Protein AF-A0AAD3H495-F1 (afdb_monomer)

Solvent-accessible surface area (backbone atoms only — not comparable to full-atom values): 5471 Å² total; per-residue (Å²): 132,84,80,82,84,83,45,47,68,61,32,40,52,52,14,54,53,28,45,74,74,64,41,51,69,62,14,30,57,27,11,45,50,17,11,62,74,37,52,95,39,66,70,12,27,51,26,41,20,50,26,26,48,76,72,65,40,23,68,62,18,45,59,36,47,63,75,44,39,89,85,37,77,89,34,66,70,57,50,51,54,49,52,50,34,37,50,75,53,63,41,64,75,58,60,66,65,65,82,72,117

Foldseek 3Di:
DPDPPDDLVVLQVVLVVCVVVVVLVSSLVSLQSSLVVQVVDLSSLQSNLVSCVSVLVLVVSLVSLVVCCVVCVVPPVSVVVNVVSCVSVVVPVVVVVPVPD

Mean predicted aligned error: 6.52 Å

Nearest PDB structures (foldseek):
  2wqh-assembly1_A-2  TM=7.674E-01  e=3.724E-03  synthetic construct
  5hrz-assembly1_A  TM=7.477E-01  e=1.857E-02  synthetic construct
  8ye5-assembly1_A  TM=7.268E-01  e=3.416E-02  Dehalobacter sp.
  8ffv-assembly1_D  TM=6.784E-01  e=3.231E-02  Homo sapiens
  2vgy-assembly1_A-2  TM=7.152E-01  e=5.623E-02  Yersinia enterocolitica

Sequence (101 aa):
MPLNFFSPHKLAVKAMVRAQEGFKEEAIDLFEQAGNYDRDTVPGRQCMASALILKKEFDKANVFLESVQDYLTGDDIFNWNYGLSLAASGIVKKQKRSYFK

Secondary structure (DSSP, 8-state):
-------HHHHHHHHHHHHHTT-HHHHHHHHHHHHHHTTTSHHHHHHHHHHHHHTT-HHHHHHHHHTTGGG-TT-HHHHHHHHHHHHHTTTHHHHTTTTT-

Organism: NCBI:txid426638

Radius of gyration: 14.66 Å; Cα contacts (8 Å, |Δi|>4): 106; chains: 1; bounding box: 57×22×28 Å

pLDDT: mean 86.61, std 18.49, range [36.06, 98.25]

InterPro domains:
  IPR011990 Tetratricopeptide-like helical domain superfamily [SSF48452] (10-90)
  IPR030511 Tetratricopeptide repeat protein 26 [PTHR14781] (13-95)

Structure (mmCIF, N/CA/C/O backbone):
data_AF-A0AAD3H495-F1
#
_entry.id   AF-A0AAD3H495-F1
#
loop_
_atom_site.group_PDB
_atom_site.id
_atom_site.type_symbol
_atom_site.label_atom_id
_atom_site.label_alt_id
_atom_site.label_comp_id
_atom_site.label_asym_id
_atom_site.label_entity_id
_atom_site.label_seq_id
_atom_site.pdbx_PDB_ins_code
_atom_site.Cartn_x
_atom_site.Cartn_y
_atom_site.Cartn_z
_atom_site.occupancy
_atom_site.B_iso_or_equiv
_atom_site.auth_seq_id
_atom_site.auth_comp_id
_atom_site.auth_asym_id
_atom_site.auth_atom_id
_atom_site.pdbx_PDB_model_num
ATOM 1 N N . MET A 1 1 ? 32.231 2.539 -15.195 1.00 37.84 1 MET A N 1
ATOM 2 C CA . MET A 1 1 ? 30.785 2.745 -14.948 1.00 37.84 1 MET A CA 1
ATOM 3 C C . MET A 1 1 ? 30.485 2.274 -13.537 1.00 37.84 1 MET A C 1
ATOM 5 O O . MET A 1 1 ? 30.787 1.117 -13.269 1.00 37.84 1 MET A O 1
ATOM 9 N N . PRO A 1 2 ? 29.975 3.112 -12.621 1.00 44.41 2 PRO A N 1
ATOM 10 C CA . PRO A 1 2 ? 29.514 2.601 -11.338 1.00 44.41 2 PRO A CA 1
ATOM 11 C C . PRO A 1 2 ? 28.264 1.741 -11.579 1.00 44.41 2 PRO A C 1
ATOM 13 O O . PRO A 1 2 ? 27.389 2.114 -12.358 1.00 44.41 2 PRO A O 1
ATOM 16 N N . LEU A 1 3 ? 28.212 0.563 -10.957 1.00 45.94 3 LEU A N 1
ATOM 17 C CA . LEU A 1 3 ? 27.051 -0.324 -10.980 1.00 45.94 3 LEU A CA 1
ATOM 18 C C . LEU A 1 3 ? 25.843 0.414 -10.385 1.00 45.94 3 LEU A C 1
ATOM 20 O O . LEU A 1 3 ? 25.873 0.810 -9.221 1.00 45.94 3 LEU A O 1
ATOM 24 N N . ASN A 1 4 ? 24.793 0.601 -11.187 1.00 49.47 4 ASN A N 1
ATOM 25 C CA . ASN A 1 4 ? 23.545 1.250 -10.787 1.00 49.47 4 ASN A CA 1
ATOM 26 C C . ASN A 1 4 ? 22.951 0.582 -9.533 1.00 49.47 4 ASN A C 1
ATOM 28 O O . ASN A 1 4 ? 22.376 -0.506 -9.587 1.00 49.47 4 ASN A O 1
ATOM 32 N N . PHE A 1 5 ? 23.084 1.258 -8.390 1.00 54.12 5 PHE A N 1
ATOM 33 C CA . PHE A 1 5 ? 22.532 0.847 -7.094 1.00 54.12 5 PHE A CA 1
ATOM 34 C C . PHE A 1 5 ? 21.023 1.133 -6.957 1.00 54.12 5 PHE A C 1
ATOM 36 O O . PHE A 1 5 ? 20.397 0.684 -5.999 1.00 54.12 5 PHE A O 1
ATOM 43 N N . PHE A 1 6 ? 20.425 1.834 -7.923 1.00 66.00 6 PHE A N 1
ATOM 44 C CA . PHE A 1 6 ? 19.029 2.273 -7.914 1.00 66.00 6 PHE A CA 1
ATOM 45 C C . PHE A 1 6 ? 18.164 1.391 -8.820 1.00 66.00 6 PHE A C 1
ATOM 47 O O . PHE A 1 6 ? 17.903 1.735 -9.967 1.00 66.00 6 PHE A O 1
ATOM 54 N N . SER A 1 7 ? 17.722 0.239 -8.314 1.00 84.94 7 SER A N 1
ATOM 55 C CA . SER A 1 7 ? 16.604 -0.495 -8.926 1.00 84.94 7 SER A CA 1
ATOM 56 C C . SER A 1 7 ? 15.368 -0.370 -8.026 1.00 84.94 7 SER A C 1
ATOM 58 O O . SER A 1 7 ? 15.518 -0.613 -6.821 1.00 84.94 7 SER A O 1
ATOM 60 N N . PRO A 1 8 ? 14.170 -0.081 -8.557 1.00 86.50 8 PRO A N 1
ATOM 61 C CA . PRO A 1 8 ? 12.950 0.111 -7.760 1.00 86.50 8 PRO A CA 1
ATOM 62 C C . PRO A 1 8 ? 12.622 -1.077 -6.851 1.00 86.50 8 PRO A C 1
ATOM 64 O O . PRO A 1 8 ? 12.292 -0.894 -5.683 1.00 86.50 8 PRO A O 1
ATOM 67 N N . HIS A 1 9 ? 12.859 -2.304 -7.327 1.00 88.00 9 HIS A N 1
ATOM 68 C CA . HIS A 1 9 ? 12.727 -3.519 -6.521 1.00 88.00 9 HIS A CA 1
ATOM 69 C C . HIS A 1 9 ? 13.591 -3.483 -5.245 1.00 88.00 9 HIS A C 1
ATOM 71 O O . HIS A 1 9 ? 13.117 -3.834 -4.163 1.00 88.00 9 HIS A O 1
ATOM 77 N N . LYS A 1 10 ? 14.862 -3.070 -5.334 1.00 91.19 10 LYS A N 1
ATOM 78 C CA . LYS A 1 10 ? 15.748 -2.989 -4.156 1.00 91.19 10 LYS A CA 1
ATOM 79 C C . LYS A 1 10 ? 15.262 -1.939 -3.159 1.00 91.19 10 LYS A C 1
ATOM 81 O O . LYS A 1 10 ? 15.369 -2.165 -1.957 1.00 91.19 10 LYS A O 1
ATOM 86 N N . LEU A 1 11 ? 14.715 -0.823 -3.649 1.00 94.12 11 LEU A N 1
ATOM 87 C CA . LEU A 1 11 ? 14.115 0.207 -2.800 1.00 94.12 11 LEU A CA 1
ATOM 88 C C . LEU A 1 11 ? 12.883 -0.335 -2.070 1.00 94.12 11 LEU A C 1
ATOM 90 O O . LEU A 1 11 ? 12.799 -0.188 -0.855 1.00 94.12 11 LEU A O 1
ATOM 94 N N . ALA A 1 12 ? 11.994 -1.036 -2.778 1.00 93.62 12 ALA A N 1
ATOM 95 C CA . ALA A 1 12 ? 10.807 -1.653 -2.193 1.00 93.62 12 ALA A CA 1
ATOM 96 C C . ALA A 1 12 ? 11.162 -2.688 -1.111 1.00 93.62 12 ALA A C 1
ATOM 98 O O . ALA A 1 12 ? 10.620 -2.643 -0.010 1.00 93.62 12 ALA A O 1
ATOM 99 N N . VAL A 1 13 ? 12.131 -3.572 -1.375 1.00 94.88 13 VAL A N 1
ATOM 100 C CA . VAL A 1 13 ? 12.597 -4.556 -0.380 1.00 94.88 13 VAL 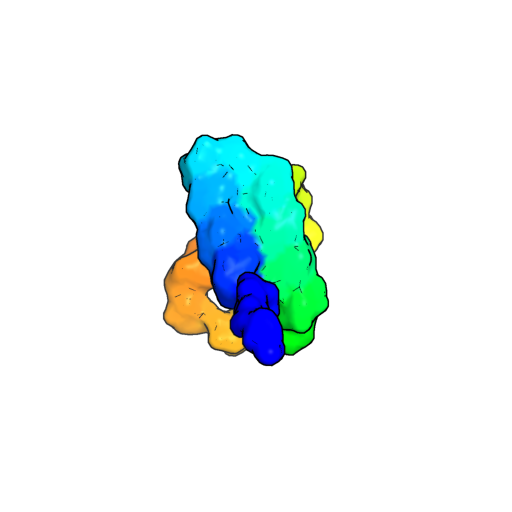A CA 1
ATOM 101 C C . VAL A 1 13 ? 13.209 -3.860 0.834 1.00 94.88 13 VAL A C 1
ATOM 103 O O . VAL A 1 13 ? 12.893 -4.215 1.968 1.00 94.88 13 VAL A O 1
ATOM 106 N N . LYS A 1 14 ? 14.046 -2.835 0.622 1.00 95.81 14 LYS A N 1
ATOM 107 C CA . LYS A 1 14 ? 14.612 -2.052 1.726 1.00 95.81 14 LYS A CA 1
ATOM 108 C C . LYS A 1 14 ? 13.503 -1.383 2.549 1.00 95.81 14 LYS A C 1
ATOM 110 O O . LYS A 1 14 ? 13.576 -1.402 3.773 1.00 95.81 14 LYS A O 1
ATOM 115 N N . ALA A 1 15 ? 12.469 -0.849 1.900 1.00 96.50 15 ALA A N 1
ATOM 116 C CA . ALA A 1 15 ? 11.320 -0.247 2.569 1.00 96.50 15 ALA A CA 1
ATOM 117 C C . ALA A 1 15 ? 10.583 -1.255 3.466 1.00 96.50 15 ALA A C 1
ATOM 119 O O . ALA A 1 15 ? 10.292 -0.950 4.620 1.00 96.50 15 ALA A O 1
ATOM 120 N N . MET A 1 16 ? 10.346 -2.478 2.976 1.00 95.12 16 MET A N 1
ATOM 121 C CA . MET A 1 16 ? 9.706 -3.547 3.753 1.00 95.12 16 MET A CA 1
ATOM 122 C C . MET A 1 16 ? 10.509 -3.913 5.005 1.00 95.12 16 MET A C 1
ATOM 124 O O . MET A 1 16 ? 9.937 -4.017 6.088 1.00 95.12 16 MET A O 1
ATOM 128 N N . VAL A 1 17 ? 11.832 -4.061 4.875 1.00 96.75 17 VAL A N 1
ATOM 129 C CA . VAL A 1 17 ? 12.717 -4.355 6.015 1.00 96.75 17 VAL A CA 1
ATOM 130 C C . VAL A 1 17 ? 12.672 -3.217 7.035 1.00 96.75 17 VAL A C 1
ATOM 132 O O . VAL A 1 17 ? 12.470 -3.462 8.220 1.00 96.75 17 VAL A O 1
ATOM 135 N N . ARG A 1 18 ? 12.760 -1.960 6.582 1.00 96.88 18 ARG A N 1
ATOM 136 C CA . ARG A 1 18 ? 12.689 -0.795 7.478 1.00 96.88 18 ARG A CA 1
ATOM 137 C C . ARG A 1 18 ? 11.346 -0.676 8.186 1.00 96.88 18 ARG A C 1
ATOM 139 O O . ARG A 1 18 ? 11.312 -0.321 9.361 1.00 96.88 18 ARG A O 1
ATOM 146 N N . ALA A 1 19 ? 10.252 -1.029 7.514 1.00 95.38 19 ALA A N 1
ATOM 147 C CA . ALA A 1 19 ? 8.934 -1.079 8.136 1.00 95.38 19 ALA A CA 1
ATOM 148 C C . ALA A 1 19 ? 8.872 -2.137 9.252 1.00 95.38 19 ALA A C 1
ATOM 150 O O . ALA A 1 19 ? 8.318 -1.861 10.314 1.00 95.38 19 ALA A O 1
ATOM 151 N N . GLN A 1 20 ? 9.474 -3.314 9.044 1.00 95.06 20 GLN A N 1
ATOM 152 C CA . GLN A 1 20 ? 9.548 -4.382 10.052 1.00 95.06 20 GLN A CA 1
ATOM 153 C C . GLN A 1 20 ? 10.432 -4.007 11.248 1.00 95.06 20 GLN A C 1
ATOM 155 O O . GLN A 1 20 ? 10.099 -4.335 12.383 1.00 95.06 20 GLN A O 1
ATOM 160 N N . GLU A 1 21 ? 11.526 -3.285 11.007 1.00 96.88 21 GLU A N 1
ATOM 161 C CA . GLU A 1 21 ? 12.422 -2.761 12.047 1.00 96.88 21 GLU A CA 1
ATOM 162 C C . GLU A 1 21 ? 11.807 -1.586 12.839 1.00 96.88 21 GLU A C 1
ATOM 164 O O . GLU A 1 21 ? 12.374 -1.144 13.836 1.00 96.88 21 GLU A O 1
ATOM 169 N N . GLY A 1 22 ? 10.647 -1.070 12.416 1.00 94.69 22 GLY A N 1
ATOM 170 C CA . GLY A 1 22 ? 9.970 0.063 13.052 1.00 94.69 22 GLY A CA 1
ATOM 171 C C . GLY A 1 22 ? 10.443 1.440 12.570 1.00 94.69 22 GLY A C 1
ATOM 172 O O . GLY A 1 22 ? 9.943 2.459 13.051 1.00 94.69 22 GLY A O 1
ATOM 173 N N . PHE A 1 23 ? 11.340 1.504 11.580 1.00 97.38 23 PHE A N 1
ATOM 174 C CA . PHE A 1 23 ? 11.786 2.742 10.930 1.00 97.38 23 PHE A CA 1
ATOM 175 C C . PHE A 1 23 ? 10.746 3.243 9.922 1.00 97.38 23 PHE A C 1
ATOM 177 O O . PHE A 1 23 ? 10.965 3.270 8.710 1.00 97.38 23 PHE A O 1
ATOM 1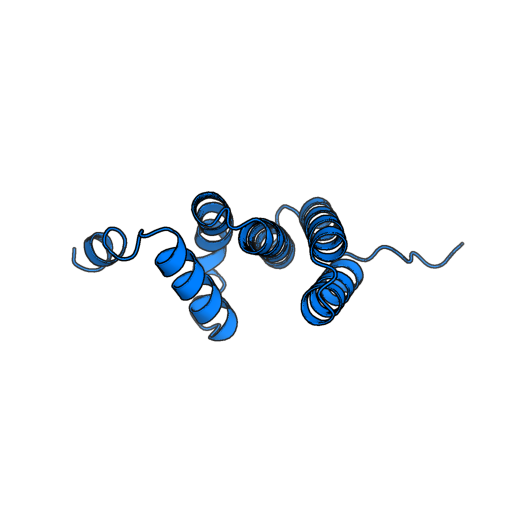84 N N . LYS A 1 24 ? 9.583 3.637 10.445 1.00 96.19 24 LYS A N 1
ATOM 185 C CA . LYS A 1 24 ? 8.406 4.016 9.658 1.00 96.19 24 LYS A CA 1
ATOM 186 C C . LYS A 1 24 ? 8.694 5.109 8.622 1.00 96.19 24 LYS A C 1
ATOM 188 O O . LYS A 1 24 ? 8.319 4.940 7.467 1.00 96.19 24 LYS A O 1
ATOM 193 N N . GLU A 1 25 ? 9.326 6.209 9.026 1.00 97.88 25 GLU A N 1
ATOM 194 C CA . GLU A 1 25 ? 9.545 7.353 8.127 1.00 97.88 25 GLU A CA 1
ATOM 195 C C . GLU A 1 25 ? 10.523 7.004 6.994 1.00 97.88 25 GLU A C 1
ATOM 197 O O . GLU A 1 25 ? 10.252 7.304 5.837 1.00 97.88 25 GLU A O 1
ATOM 202 N N . GLU A 1 26 ? 11.592 6.247 7.278 1.00 97.38 26 GLU A N 1
ATOM 203 C CA . GLU A 1 26 ? 12.497 5.786 6.214 1.00 97.38 26 GLU A CA 1
ATOM 204 C C . GLU A 1 26 ? 11.796 4.804 5.264 1.00 97.38 26 GLU A C 1
ATOM 206 O O . GLU A 1 26 ? 11.993 4.856 4.050 1.00 97.38 26 GLU A O 1
ATOM 211 N N . ALA A 1 27 ? 10.959 3.907 5.792 1.00 97.75 27 ALA A N 1
ATOM 212 C CA . ALA A 1 27 ? 10.187 2.990 4.962 1.00 97.75 27 ALA A CA 1
ATOM 213 C C . ALA A 1 27 ? 9.245 3.743 4.012 1.00 97.75 27 ALA A C 1
ATOM 215 O O . ALA A 1 27 ? 9.169 3.400 2.833 1.00 97.75 27 ALA A O 1
ATOM 216 N N . ILE A 1 28 ? 8.569 4.783 4.505 1.00 98.25 28 ILE A N 1
ATOM 217 C CA . ILE A 1 28 ? 7.721 5.664 3.697 1.00 98.25 28 ILE A CA 1
ATOM 218 C C . ILE A 1 28 ? 8.526 6.282 2.551 1.00 98.25 28 ILE A C 1
ATOM 220 O O . ILE A 1 28 ? 8.143 6.112 1.393 1.00 98.25 28 ILE A O 1
ATOM 224 N N . ASP A 1 29 ? 9.653 6.927 2.855 1.00 97.81 29 ASP A N 1
ATOM 225 C CA . ASP A 1 29 ? 10.474 7.603 1.846 1.00 97.81 29 ASP A CA 1
ATOM 226 C C . ASP A 1 29 ? 10.965 6.630 0.768 1.00 97.81 29 ASP A C 1
ATOM 228 O O . ASP A 1 29 ? 11.017 6.958 -0.420 1.00 97.81 29 ASP A O 1
ATOM 232 N N . LEU A 1 30 ? 11.327 5.409 1.168 1.00 97.31 30 LEU A N 1
ATOM 233 C CA . LEU A 1 30 ? 11.778 4.368 0.248 1.00 97.31 30 LEU A CA 1
ATOM 234 C C . LEU A 1 30 ? 10.640 3.840 -0.635 1.00 97.31 30 LEU A C 1
ATOM 236 O O . LEU A 1 30 ? 10.852 3.631 -1.832 1.00 97.31 30 LEU A O 1
ATOM 240 N N . PHE A 1 31 ? 9.439 3.652 -0.080 1.00 97.69 31 PHE A N 1
ATOM 241 C CA . PHE A 1 31 ? 8.261 3.256 -0.853 1.00 97.69 31 PHE A CA 1
ATOM 242 C C . PHE A 1 31 ? 7.844 4.335 -1.856 1.00 97.69 31 PHE A C 1
ATOM 244 O O . PHE A 1 31 ? 7.539 4.011 -3.002 1.00 97.69 31 PHE A O 1
ATOM 251 N N . GLU A 1 32 ? 7.871 5.612 -1.473 1.00 97.56 32 GLU A N 1
ATOM 252 C CA . GLU A 1 32 ? 7.538 6.714 -2.382 1.00 97.56 32 GLU A CA 1
ATOM 253 C C . GLU A 1 32 ? 8.567 6.859 -3.502 1.00 97.56 32 GLU A C 1
ATOM 255 O O . GLU A 1 32 ? 8.196 7.081 -4.656 1.00 97.56 32 GLU A O 1
ATOM 260 N N . GLN A 1 33 ? 9.855 6.675 -3.203 1.00 96.50 33 GLN A N 1
ATOM 261 C CA . GLN A 1 33 ? 10.893 6.624 -4.232 1.00 96.50 33 GLN A CA 1
ATOM 262 C C . GLN A 1 33 ? 10.656 5.463 -5.203 1.00 96.50 33 GLN A C 1
ATOM 264 O O . GLN A 1 33 ? 10.602 5.691 -6.410 1.00 96.50 33 GLN A O 1
ATOM 269 N N . ALA A 1 34 ? 10.464 4.240 -4.697 1.00 95.50 34 ALA A N 1
ATOM 270 C CA . ALA A 1 34 ? 10.202 3.065 -5.531 1.00 95.50 34 ALA A CA 1
ATOM 271 C C . ALA A 1 34 ? 8.954 3.252 -6.410 1.00 95.50 34 ALA A C 1
ATOM 273 O O . ALA A 1 34 ? 9.000 3.016 -7.617 1.00 95.50 34 ALA A O 1
ATOM 274 N N . GLY A 1 35 ? 7.865 3.750 -5.818 1.00 95.62 35 GLY A N 1
ATOM 275 C CA . GLY A 1 35 ? 6.617 4.031 -6.520 1.00 95.62 35 GLY A CA 1
ATOM 276 C C . GLY A 1 35 ? 6.751 5.116 -7.585 1.00 95.62 35 GLY A C 1
ATOM 277 O O . GLY A 1 35 ? 6.100 5.033 -8.618 1.00 95.62 35 GLY A O 1
ATOM 278 N N . ASN A 1 36 ? 7.614 6.114 -7.382 1.00 95.19 36 ASN A N 1
ATOM 279 C CA . ASN A 1 36 ? 7.868 7.144 -8.388 1.00 95.19 36 ASN A CA 1
ATOM 280 C C . ASN A 1 36 ? 8.718 6.651 -9.560 1.00 95.19 36 ASN A C 1
ATOM 282 O O . ASN A 1 36 ? 8.470 7.085 -10.684 1.00 95.19 36 ASN A O 1
ATOM 286 N N . TYR A 1 37 ? 9.688 5.764 -9.321 1.00 93.06 37 TYR A N 1
ATOM 287 C CA . TYR A 1 37 ? 10.480 5.179 -10.404 1.00 93.06 37 TYR A CA 1
ATOM 288 C C . TYR A 1 37 ? 9.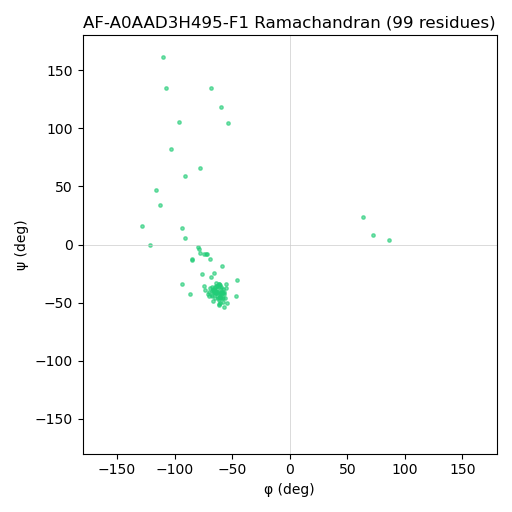630 4.294 -11.328 1.00 93.06 37 TYR A C 1
ATOM 290 O O . TYR A 1 37 ? 9.777 4.377 -12.542 1.00 93.06 37 TYR A O 1
ATOM 298 N N . ASP A 1 38 ? 8.716 3.505 -10.757 1.00 91.44 38 ASP A N 1
ATOM 299 C CA . ASP A 1 38 ? 7.917 2.498 -11.470 1.00 91.44 38 ASP A CA 1
ATOM 300 C C . ASP A 1 38 ? 6.417 2.856 -11.515 1.00 91.44 38 ASP A C 1
ATOM 302 O O . ASP A 1 38 ? 5.545 1.985 -11.470 1.00 91.44 38 ASP A O 1
ATOM 306 N N . ARG A 1 39 ? 6.105 4.156 -11.603 1.00 90.56 39 ARG A N 1
ATOM 307 C CA . ARG A 1 39 ? 4.763 4.743 -11.405 1.00 90.56 39 ARG A CA 1
ATOM 308 C C . ARG A 1 39 ? 3.618 4.028 -12.122 1.00 90.56 39 ARG A C 1
ATOM 310 O O . ARG A 1 39 ? 2.558 3.831 -11.529 1.00 90.56 39 ARG A O 1
ATOM 317 N N . ASP A 1 40 ? 3.820 3.661 -13.382 1.00 91.12 40 ASP A N 1
ATOM 318 C CA . ASP A 1 40 ? 2.767 3.102 -14.238 1.00 91.12 40 ASP A CA 1
ATOM 319 C C . ASP A 1 40 ? 2.725 1.568 -14.228 1.00 91.12 40 ASP A C 1
ATOM 321 O O . ASP A 1 40 ? 2.055 0.946 -15.048 1.00 91.12 40 ASP A O 1
ATOM 325 N N . THR A 1 41 ? 3.411 0.945 -13.270 1.00 95.50 41 THR A N 1
ATOM 326 C CA . THR A 1 41 ? 3.456 -0.509 -13.105 1.00 95.50 41 THR A CA 1
ATOM 327 C C . THR A 1 41 ? 2.698 -0.960 -11.856 1.00 95.50 41 THR A C 1
ATOM 329 O O . THR A 1 41 ? 2.464 -0.183 -10.924 1.00 95.50 41 THR A O 1
ATOM 332 N N . VAL A 1 42 ? 2.345 -2.248 -11.808 1.00 95.81 42 VAL A N 1
ATOM 333 C CA . VAL A 1 42 ? 1.723 -2.854 -10.622 1.00 95.81 42 VAL A CA 1
ATOM 334 C C . VAL A 1 42 ? 2.615 -2.715 -9.372 1.00 95.81 42 VAL A C 1
ATOM 336 O O . VAL A 1 42 ? 2.113 -2.195 -8.371 1.00 95.81 42 VAL A O 1
ATOM 339 N N . PRO A 1 43 ? 3.924 -3.059 -9.403 1.00 95.31 43 PRO A N 1
ATOM 340 C CA . PRO A 1 43 ? 4.803 -2.871 -8.247 1.00 95.31 43 PRO A CA 1
ATOM 341 C C . PRO A 1 43 ? 4.895 -1.418 -7.772 1.00 95.31 43 PRO A C 1
ATOM 343 O O . PRO A 1 43 ? 4.827 -1.164 -6.572 1.00 95.31 43 PRO A O 1
ATOM 346 N N . GLY A 1 44 ? 4.991 -0.447 -8.686 1.00 96.44 44 GLY A N 1
ATOM 347 C CA . GLY A 1 44 ? 5.078 0.963 -8.297 1.00 96.44 44 GLY A CA 1
ATOM 348 C C . GLY A 1 44 ? 3.811 1.468 -7.605 1.00 96.44 44 GLY A C 1
ATOM 349 O O . GLY A 1 44 ? 3.887 2.163 -6.586 1.00 96.44 44 GLY A O 1
ATOM 350 N N . ARG A 1 45 ? 2.633 1.050 -8.084 1.00 97.38 45 ARG A N 1
ATOM 351 C CA . ARG A 1 45 ? 1.348 1.355 -7.433 1.00 97.38 45 ARG A CA 1
ATOM 352 C C . ARG A 1 45 ? 1.221 0.678 -6.066 1.00 97.38 45 ARG A C 1
ATOM 354 O O . ARG A 1 45 ? 0.770 1.326 -5.122 1.00 97.38 45 ARG A O 1
ATOM 361 N N . GLN A 1 46 ? 1.682 -0.567 -5.918 1.00 96.75 46 GLN A N 1
ATOM 362 C CA . GLN A 1 46 ? 1.751 -1.249 -4.618 1.00 96.75 46 GLN A CA 1
ATOM 363 C C . GLN A 1 46 ? 2.712 -0.550 -3.641 1.00 96.75 46 GLN A C 1
ATOM 365 O O . GLN A 1 46 ? 2.387 -0.419 -2.458 1.00 96.75 46 GLN A O 1
ATOM 370 N N . CYS A 1 47 ? 3.856 -0.039 -4.110 1.00 97.62 47 CYS A N 1
ATOM 371 C CA . CYS A 1 47 ? 4.761 0.761 -3.283 1.00 97.62 47 CYS A CA 1
ATOM 372 C C . CYS A 1 47 ? 4.082 2.041 -2.784 1.00 97.62 47 CYS A C 1
ATOM 374 O O . CYS A 1 47 ? 4.100 2.310 -1.584 1.00 97.62 47 CYS A O 1
ATOM 376 N N . MET A 1 48 ? 3.415 2.791 -3.665 1.00 97.94 48 MET A N 1
ATOM 377 C CA . MET A 1 48 ? 2.717 4.015 -3.262 1.00 97.94 48 MET A CA 1
ATOM 378 C C . MET A 1 48 ? 1.567 3.732 -2.283 1.00 97.94 48 MET A C 1
ATOM 380 O O . MET A 1 48 ? 1.429 4.417 -1.268 1.00 97.94 48 MET A O 1
ATOM 384 N N . ALA A 1 49 ? 0.786 2.673 -2.521 1.00 97.69 49 ALA A N 1
ATOM 385 C CA . ALA A 1 49 ? -0.229 2.215 -1.575 1.00 97.69 49 ALA A CA 1
ATOM 386 C C . ALA A 1 49 ? 0.376 1.864 -0.203 1.00 97.69 49 ALA A C 1
ATOM 388 O O . ALA A 1 49 ? -0.182 2.238 0.827 1.00 97.69 49 ALA A O 1
ATOM 389 N N . SER A 1 50 ? 1.538 1.203 -0.177 1.00 97.50 50 SER A N 1
ATOM 39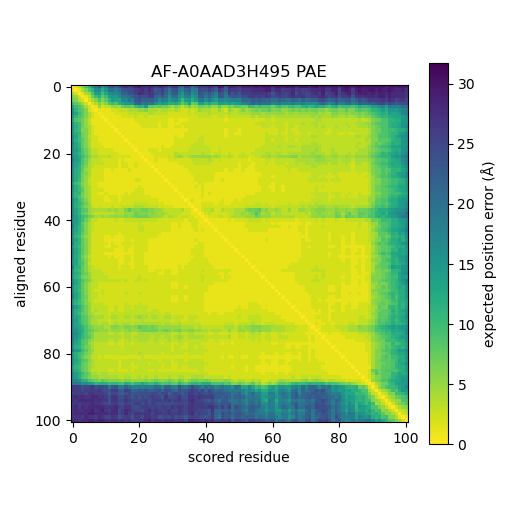0 C CA . SER A 1 50 ? 2.220 0.820 1.067 1.00 97.50 50 SER A CA 1
ATOM 391 C C . SER A 1 50 ? 2.686 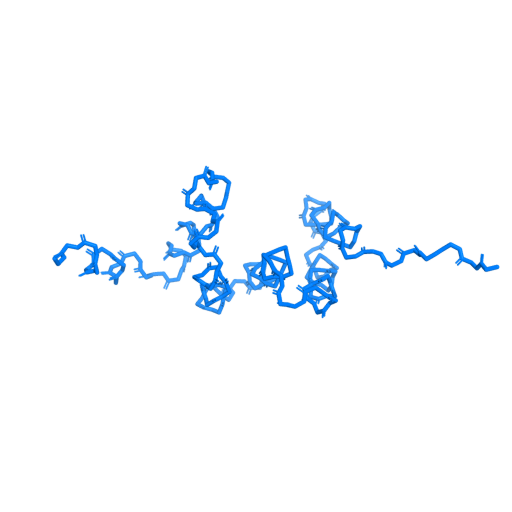2.039 1.871 1.00 97.50 50 SER A C 1
ATOM 393 O O . SER A 1 50 ? 2.485 2.079 3.086 1.00 97.50 50 SER A O 1
ATOM 395 N N . ALA A 1 51 ? 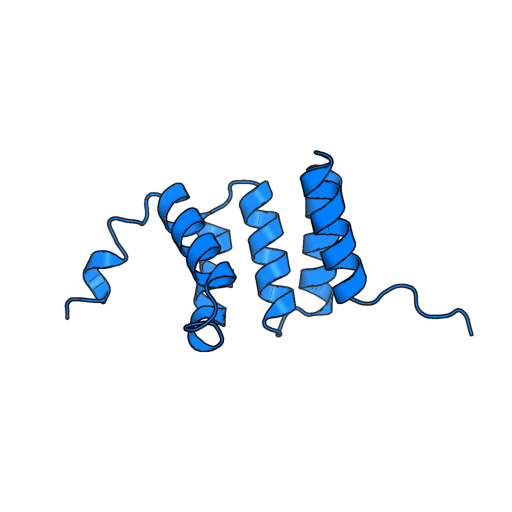3.223 3.071 1.209 1.00 98.19 51 ALA A N 1
ATOM 396 C CA . ALA A 1 51 ? 3.561 4.340 1.862 1.00 98.19 51 ALA A CA 1
ATOM 397 C C . ALA A 1 51 ? 2.327 4.989 2.514 1.00 98.19 51 ALA A C 1
ATOM 399 O O . ALA A 1 51 ? 2.367 5.402 3.67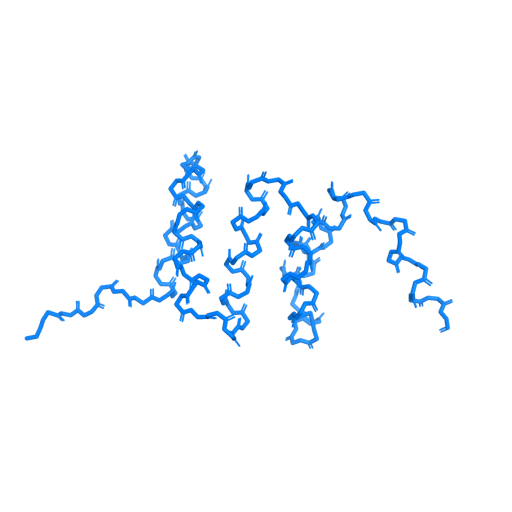5 1.00 98.19 51 ALA A O 1
ATOM 400 N N . LEU A 1 52 ? 1.204 5.030 1.791 1.00 98.12 52 LEU A N 1
ATOM 401 C CA . LEU A 1 52 ? -0.051 5.608 2.278 1.00 98.12 52 LEU A CA 1
ATOM 402 C C . LEU A 1 52 ? -0.650 4.808 3.443 1.00 98.12 52 LEU A C 1
ATOM 404 O O . LEU A 1 52 ? -1.134 5.402 4.407 1.00 98.12 52 LEU A O 1
ATOM 408 N N . ILE A 1 53 ? -0.556 3.476 3.412 1.00 97.06 53 ILE A N 1
ATOM 409 C CA . ILE A 1 53 ? -0.956 2.604 4.526 1.00 97.06 53 ILE A CA 1
ATOM 410 C C . ILE A 1 53 ? -0.134 2.916 5.783 1.00 97.06 53 ILE A C 1
ATOM 412 O O . ILE A 1 53 ? -0.712 3.085 6.858 1.00 97.06 53 ILE A O 1
ATOM 416 N N . LEU A 1 54 ? 1.191 3.074 5.669 1.00 97.06 54 LEU A N 1
ATOM 417 C CA . LEU A 1 54 ? 2.038 3.466 6.805 1.00 97.06 54 LEU A CA 1
ATOM 418 C C . LEU A 1 54 ? 1.653 4.851 7.353 1.00 97.06 54 LEU A C 1
ATOM 420 O O . LEU A 1 54 ? 1.648 5.062 8.572 1.00 97.06 54 LEU A O 1
ATOM 424 N N . LYS A 1 55 ? 1.259 5.783 6.479 1.00 97.50 55 LYS A N 1
ATOM 425 C CA . LYS A 1 55 ? 0.719 7.103 6.852 1.00 97.50 55 LYS A CA 1
ATOM 426 C C . LYS A 1 55 ? -0.698 7.051 7.440 1.00 97.50 55 LYS A C 1
ATOM 428 O O . LYS A 1 55 ? -1.146 8.053 7.987 1.00 97.50 55 LYS A O 1
ATOM 433 N N . LYS A 1 56 ? -1.371 5.894 7.405 1.00 95.81 56 LYS A N 1
ATOM 434 C CA . LYS A 1 56 ? -2.792 5.702 7.756 1.00 95.81 56 LYS A CA 1
ATOM 435 C C . LYS A 1 56 ? -3.760 6.467 6.840 1.00 95.81 56 LYS A C 1
ATOM 437 O O . LYS A 1 56 ? -4.896 6.734 7.218 1.00 95.81 56 LYS A O 1
ATOM 442 N N . GLU A 1 57 ? -3.336 6.790 5.620 1.00 96.69 57 GLU A N 1
ATOM 443 C CA . GLU A 1 57 ? -4.149 7.456 4.595 1.00 96.69 57 GLU A CA 1
ATOM 444 C C . GLU A 1 57 ? -4.859 6.423 3.701 1.00 96.69 57 GLU A C 1
ATOM 446 O O . GLU A 1 57 ? -4.667 6.374 2.484 1.00 96.69 57 GLU A O 1
ATOM 451 N N . PHE A 1 58 ? -5.673 5.561 4.317 1.00 95.44 58 PHE A N 1
ATOM 452 C CA . PHE A 1 58 ? -6.259 4.381 3.665 1.00 95.44 58 PHE A CA 1
ATOM 453 C C . PHE A 1 58 ? -7.153 4.710 2.464 1.00 95.44 58 PHE A C 1
ATOM 455 O O . PHE A 1 58 ? -7.131 3.983 1.474 1.00 95.44 58 PHE A O 1
ATOM 462 N N . ASP A 1 59 ? -7.888 5.825 2.501 1.00 94.81 59 ASP A N 1
ATOM 463 C CA . ASP A 1 59 ? -8.713 6.265 1.367 1.00 94.81 59 ASP A CA 1
ATOM 464 C C . ASP A 1 59 ? -7.873 6.504 0.112 1.00 94.81 59 ASP A C 1
ATOM 466 O O . ASP A 1 59 ? -8.247 6.088 -0.983 1.00 94.81 59 ASP A O 1
ATOM 470 N N . LYS A 1 60 ? -6.697 7.122 0.272 1.00 96.25 60 LYS A N 1
ATOM 471 C CA . LYS A 1 60 ? -5.771 7.341 -0.841 1.00 96.25 60 LYS A CA 1
ATOM 472 C C . LYS A 1 60 ? -5.090 6.041 -1.247 1.00 96.25 60 LYS A C 1
ATOM 474 O O . LYS A 1 60 ? -4.935 5.799 -2.439 1.00 96.25 60 LYS A O 1
ATOM 479 N N . ALA A 1 61 ? -4.719 5.191 -0.286 1.00 96.94 61 ALA A N 1
ATOM 480 C CA . ALA A 1 61 ? -4.139 3.881 -0.582 1.00 96.94 61 ALA A CA 1
ATOM 481 C C . ALA A 1 61 ? -5.081 3.034 -1.453 1.00 96.94 61 ALA A C 1
ATOM 483 O O . ALA A 1 61 ? -4.643 2.418 -2.424 1.00 96.94 61 ALA A O 1
ATOM 484 N N . ASN A 1 62 ? -6.385 3.074 -1.165 1.00 95.62 62 ASN A N 1
ATOM 485 C CA . ASN A 1 62 ? -7.398 2.345 -1.921 1.00 95.62 62 ASN A CA 1
ATOM 486 C C . ASN A 1 62 ? -7.472 2.778 -3.387 1.00 95.62 62 ASN A C 1
ATOM 488 O O . ASN A 1 62 ? -7.669 1.913 -4.226 1.00 95.62 62 ASN A O 1
ATOM 492 N N . VAL A 1 63 ? -7.240 4.055 -3.718 1.00 95.88 63 VAL A N 1
ATOM 493 C CA . VAL A 1 63 ? -7.187 4.517 -5.121 1.00 95.88 63 VAL A CA 1
ATOM 494 C C . VAL A 1 63 ? -6.071 3.804 -5.896 1.00 95.88 63 VAL A C 1
ATOM 496 O O . VAL A 1 63 ? -6.264 3.386 -7.038 1.00 95.88 63 VAL A O 1
ATOM 499 N N . PHE A 1 64 ? -4.902 3.621 -5.275 1.00 96.62 64 PHE A N 1
ATOM 500 C CA . PHE A 1 64 ? -3.791 2.896 -5.896 1.00 96.62 64 PHE A CA 1
ATOM 501 C C . PHE A 1 64 ? -4.072 1.394 -5.998 1.00 96.62 64 PHE A C 1
ATOM 503 O O . PHE A 1 64 ? -3.811 0.804 -7.044 1.00 96.62 64 PHE A O 1
ATOM 510 N N . LEU A 1 65 ? -4.631 0.779 -4.954 1.00 96.19 65 LEU A N 1
ATOM 511 C CA . LEU A 1 65 ? -4.942 -0.656 -4.948 1.00 96.19 65 LEU A CA 1
ATOM 512 C C . LEU A 1 65 ? -6.056 -1.003 -5.946 1.00 96.19 65 LEU A C 1
ATOM 514 O O . LEU A 1 65 ? -5.909 -1.939 -6.725 1.00 96.19 65 LEU A O 1
ATOM 518 N N . GLU A 1 66 ? -7.118 -0.200 -5.998 1.00 95.50 66 GLU A N 1
ATOM 519 C CA . GLU A 1 66 ? -8.234 -0.364 -6.936 1.00 95.50 66 GLU A CA 1
ATOM 520 C C . GLU A 1 66 ? -7.753 -0.328 -8.392 1.00 95.50 66 GLU A C 1
ATOM 522 O O . GLU A 1 66 ? -8.194 -1.125 -9.216 1.00 95.50 66 GLU A O 1
ATOM 527 N N . SER A 1 67 ? -6.781 0.538 -8.696 1.00 96.25 67 SER A N 1
ATOM 528 C CA . SER A 1 67 ? -6.238 0.689 -10.050 1.00 96.25 67 SER A CA 1
ATOM 529 C C . SER A 1 67 ? -5.414 -0.500 -10.563 1.00 96.25 67 SER A C 1
ATOM 531 O O . SER A 1 67 ? -5.097 -0.541 -11.751 1.00 96.25 67 SER A O 1
ATOM 533 N N . VAL A 1 68 ? -5.044 -1.444 -9.689 1.00 96.50 68 VAL A N 1
ATOM 534 C CA . VAL A 1 68 ? -4.277 -2.650 -10.055 1.00 96.50 68 VAL A CA 1
ATOM 535 C C . VAL A 1 68 ? -4.989 -3.957 -9.726 1.00 96.50 68 VAL A C 1
ATOM 537 O O . VAL A 1 68 ? -4.443 -5.022 -10.007 1.00 96.50 68 VAL A O 1
ATOM 540 N N . GLN A 1 69 ? -6.193 -3.897 -9.150 1.00 94.94 69 GLN A N 1
ATOM 541 C CA . GLN A 1 69 ? -6.883 -5.080 -8.631 1.00 94.94 69 GLN A CA 1
ATOM 542 C C . GLN A 1 69 ? -7.148 -6.138 -9.711 1.00 94.94 69 GLN A C 1
ATOM 544 O O . GLN A 1 69 ? -7.001 -7.328 -9.447 1.00 94.94 69 GLN A O 1
ATOM 549 N N . ASP A 1 70 ? -7.458 -5.714 -10.941 1.00 94.56 70 ASP A N 1
ATOM 550 C CA . ASP A 1 70 ? -7.814 -6.620 -12.038 1.00 94.56 70 ASP A CA 1
ATOM 551 C C . ASP A 1 70 ? -6.637 -7.517 -12.456 1.00 94.56 70 ASP A C 1
ATOM 553 O O . ASP A 1 70 ? -6.844 -8.628 -12.942 1.00 94.56 70 ASP A O 1
ATOM 557 N N . TYR A 1 71 ? -5.399 -7.078 -12.202 1.00 95.12 71 TYR A N 1
ATOM 558 C CA . TYR A 1 71 ? -4.182 -7.853 -12.463 1.00 95.12 71 TYR A CA 1
ATOM 559 C C . TYR A 1 71 ? -3.824 -8.821 -11.325 1.00 95.12 71 TYR A C 1
ATOM 561 O O . TYR A 1 71 ? -2.949 -9.666 -11.501 1.00 95.12 71 TYR A O 1
ATOM 569 N N . LEU A 1 72 ? -4.462 -8.685 -10.157 1.00 94.56 72 LEU A N 1
ATOM 570 C CA . LEU A 1 72 ? -4.073 -9.334 -8.898 1.00 94.56 72 LEU A CA 1
ATOM 571 C C . LEU A 1 72 ? -5.230 -10.083 -8.222 1.00 94.56 72 LEU A C 1
ATOM 573 O O . LEU A 1 72 ? -5.140 -10.439 -7.051 1.00 94.56 72 LEU A O 1
ATOM 577 N N . THR A 1 73 ? -6.315 -10.357 -8.947 1.00 88.69 73 THR A N 1
ATOM 578 C CA . THR A 1 73 ? -7.506 -11.034 -8.401 1.00 88.69 73 THR A CA 1
ATOM 579 C C . THR A 1 73 ? -7.196 -12.387 -7.750 1.00 88.69 73 THR A C 1
ATOM 581 O O . THR A 1 73 ? -7.821 -12.735 -6.751 1.00 88.69 73 THR A O 1
ATOM 584 N N . GLY A 1 74 ? -6.215 -13.130 -8.274 1.00 90.75 74 GLY A N 1
ATOM 585 C CA . GLY A 1 74 ? -5.745 -14.406 -7.720 1.00 90.75 74 GLY A CA 1
ATOM 586 C C . GLY A 1 74 ? -4.592 -14.304 -6.713 1.00 90.75 74 GLY A C 1
ATOM 587 O O . GLY A 1 74 ? -4.054 -15.337 -6.328 1.00 90.75 74 GLY A O 1
ATOM 588 N N . ASP A 1 75 ? -4.171 -13.098 -6.324 1.00 95.50 75 ASP A N 1
ATOM 589 C CA . ASP A 1 75 ? -3.079 -12.886 -5.370 1.00 95.50 75 ASP A CA 1
ATOM 590 C C . ASP A 1 75 ? -3.641 -12.680 -3.954 1.00 95.50 75 ASP A C 1
ATOM 592 O O . ASP A 1 75 ? -4.185 -11.627 -3.608 1.00 95.50 75 ASP A O 1
ATOM 596 N N . ASP A 1 76 ? -3.501 -13.706 -3.115 1.00 94.44 76 ASP A N 1
ATOM 597 C CA . ASP A 1 76 ? -4.011 -13.703 -1.740 1.00 94.44 76 ASP A CA 1
ATOM 598 C C . ASP A 1 76 ? -3.380 -12.609 -0.868 1.00 94.44 76 ASP A C 1
ATOM 600 O O . ASP A 1 76 ? -4.048 -12.038 -0.001 1.00 94.44 76 ASP A O 1
ATOM 604 N N . ILE A 1 77 ? -2.105 -12.280 -1.101 1.00 92.75 77 ILE A N 1
ATOM 605 C CA . ILE A 1 77 ? -1.380 -11.263 -0.331 1.00 92.75 77 ILE A CA 1
ATOM 606 C C . ILE A 1 77 ? -1.934 -9.881 -0.675 1.00 92.75 77 ILE A C 1
ATOM 608 O O . ILE A 1 77 ? -2.199 -9.070 0.219 1.00 92.75 77 ILE A O 1
ATOM 612 N N . PHE A 1 78 ? -2.148 -9.615 -1.964 1.00 95.00 78 PHE A N 1
ATOM 613 C CA . PHE A 1 78 ? -2.801 -8.393 -2.412 1.00 95.00 78 PHE A CA 1
ATOM 614 C C . PHE A 1 78 ? -4.222 -8.285 -1.853 1.00 95.00 78 PHE A C 1
ATOM 616 O O . PHE A 1 78 ? -4.558 -7.264 -1.247 1.00 95.00 78 PHE A O 1
ATOM 623 N N . ASN A 1 79 ? -5.033 -9.336 -1.997 1.00 93.00 79 ASN A N 1
ATOM 624 C CA . ASN A 1 79 ? -6.423 -9.352 -1.544 1.00 93.00 79 ASN A CA 1
ATOM 625 C C . ASN A 1 79 ? -6.539 -9.103 -0.033 1.00 93.00 79 ASN A C 1
ATOM 627 O O . ASN A 1 79 ? -7.399 -8.332 0.405 1.00 93.00 79 ASN A O 1
ATOM 631 N N . TRP A 1 80 ? -5.644 -9.689 0.767 1.00 93.06 80 TRP A N 1
ATOM 632 C CA . TRP A 1 80 ? -5.574 -9.440 2.206 1.00 93.06 80 TRP A CA 1
ATOM 633 C C . TRP A 1 80 ? -5.265 -7.973 2.525 1.00 93.06 80 TRP A C 1
ATOM 635 O O . TRP A 1 80 ? -5.994 -7.328 3.283 1.00 93.06 80 TRP A O 1
ATOM 645 N N . ASN A 1 81 ? -4.214 -7.418 1.915 1.00 91.62 81 ASN A N 1
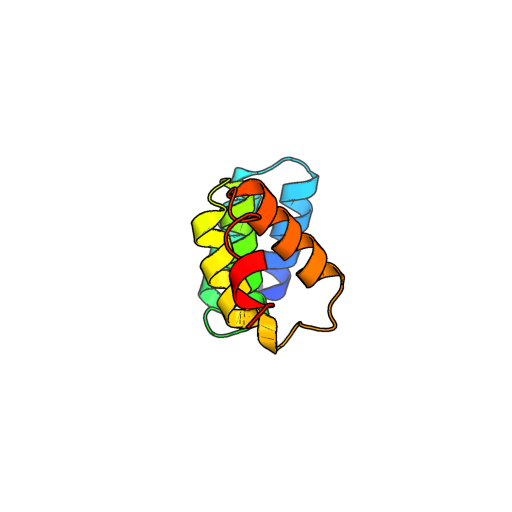ATOM 646 C CA . ASN A 1 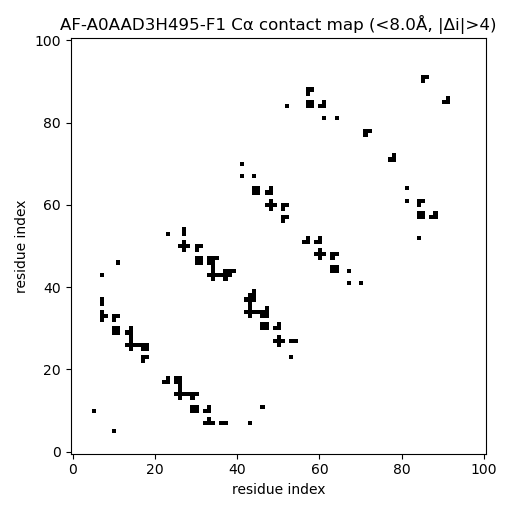81 ? -3.795 -6.036 2.154 1.00 91.62 81 ASN A CA 1
ATOM 647 C C . ASN A 1 81 ? -4.852 -5.024 1.693 1.00 91.62 81 ASN A C 1
ATOM 649 O O . ASN A 1 81 ? -5.121 -4.043 2.393 1.00 91.62 81 ASN A O 1
ATOM 653 N N . TYR A 1 82 ? -5.491 -5.274 0.549 1.00 94.75 82 TYR A N 1
ATOM 654 C CA . TYR A 1 82 ? -6.562 -4.423 0.047 1.00 94.75 82 TYR A CA 1
ATOM 655 C C . TYR A 1 82 ? -7.808 -4.500 0.928 1.00 94.75 82 TYR A C 1
ATOM 657 O O . TYR A 1 82 ? -8.347 -3.463 1.318 1.00 94.75 82 TYR A O 1
ATOM 665 N N . GLY A 1 83 ? -8.208 -5.703 1.350 1.00 92.56 83 GLY A N 1
ATOM 666 C CA . GLY A 1 83 ? -9.290 -5.892 2.313 1.00 92.56 83 GLY A CA 1
ATOM 667 C C . GLY A 1 83 ? -9.040 -5.161 3.637 1.00 92.56 83 GLY A C 1
ATOM 668 O O . GLY A 1 83 ? -9.940 -4.491 4.149 1.00 92.56 83 GLY A O 1
ATOM 669 N N . LEU A 1 84 ? -7.811 -5.214 4.163 1.00 93.31 84 LEU A N 1
ATOM 670 C CA . LEU A 1 84 ? -7.423 -4.496 5.380 1.00 93.31 84 LEU A CA 1
ATOM 671 C C . LEU A 1 84 ? -7.496 -2.971 5.197 1.00 93.31 84 LEU A C 1
ATOM 673 O O . LEU A 1 84 ? -8.009 -2.271 6.071 1.00 93.31 84 LEU A O 1
ATOM 677 N N . SER A 1 85 ? -7.043 -2.450 4.054 1.00 94.50 85 SER A N 1
ATOM 678 C CA . SER A 1 85 ? -7.122 -1.018 3.735 1.00 94.50 85 SER A CA 1
ATOM 679 C C . SER A 1 85 ? -8.576 -0.534 3.573 1.00 94.50 85 SER A C 1
ATOM 681 O O . SER A 1 85 ? -8.972 0.515 4.096 1.00 94.50 85 SER A O 1
ATOM 683 N N . LEU A 1 86 ? -9.436 -1.335 2.935 1.00 93.31 86 LEU A N 1
ATOM 684 C CA . LEU A 1 86 ? -10.882 -1.086 2.854 1.00 93.31 86 LEU A CA 1
ATOM 685 C C . LEU A 1 86 ? -11.562 -1.127 4.233 1.00 93.31 86 LEU A C 1
ATOM 687 O O . LEU A 1 86 ? -12.489 -0.357 4.500 1.00 93.31 86 LEU A O 1
ATOM 691 N N . ALA A 1 87 ? -11.099 -2.003 5.126 1.00 91.19 87 ALA A N 1
ATOM 692 C CA . ALA A 1 87 ? -11.577 -2.061 6.502 1.00 91.19 87 ALA A CA 1
ATOM 693 C C . ALA A 1 87 ? -11.194 -0.810 7.296 1.00 91.19 87 ALA A C 1
ATOM 695 O O . ALA A 1 87 ? -12.054 -0.184 7.917 1.00 91.19 87 ALA A O 1
ATOM 696 N N . ALA A 1 88 ? -9.924 -0.415 7.220 1.00 90.69 88 ALA A N 1
ATOM 697 C CA . ALA A 1 88 ? -9.375 0.713 7.963 1.00 90.69 88 ALA A CA 1
ATOM 698 C C . ALA A 1 88 ? -9.909 2.082 7.497 1.00 90.69 88 ALA A C 1
ATOM 700 O O . ALA A 1 88 ? -10.023 2.999 8.305 1.00 90.69 88 ALA A O 1
ATOM 701 N N . SER A 1 89 ? -10.303 2.209 6.228 1.00 88.31 89 SER A N 1
ATOM 702 C CA . SER A 1 89 ? -10.999 3.395 5.689 1.00 88.31 89 SER A CA 1
ATOM 703 C C . SER A 1 89 ? -12.477 3.496 6.107 1.00 88.31 89 SER A C 1
ATOM 705 O O . SER A 1 89 ? -13.142 4.491 5.832 1.00 88.31 89 SER A O 1
ATOM 707 N N . GLY A 1 90 ? -13.044 2.467 6.748 1.00 73.38 90 GLY A N 1
ATOM 708 C CA . GLY A 1 90 ? -14.480 2.415 7.054 1.00 73.38 90 GLY A CA 1
ATOM 709 C C . GLY A 1 90 ? -15.370 2.163 5.824 1.00 73.38 90 GLY A C 1
ATOM 710 O O . GLY A 1 90 ? -16.601 2.195 5.929 1.00 73.38 90 GLY A O 1
ATOM 711 N N . ILE A 1 91 ? -14.770 1.855 4.665 1.00 61.16 91 ILE A N 1
ATOM 712 C CA . ILE A 1 91 ? -15.443 1.643 3.372 1.00 61.16 91 ILE A CA 1
ATOM 713 C C . ILE A 1 91 ? -16.084 0.248 3.260 1.00 61.16 91 ILE A C 1
ATOM 715 O O . ILE A 1 91 ? -16.849 0.010 2.326 1.00 61.16 91 ILE A O 1
ATOM 719 N N . VAL A 1 92 ? -15.921 -0.651 4.244 1.00 55.47 92 VAL A N 1
ATOM 720 C CA . VAL A 1 92 ? -16.582 -1.984 4.278 1.00 55.47 92 VAL A CA 1
ATOM 721 C C . VAL A 1 92 ? -18.082 -1.922 3.939 1.00 55.47 92 VAL A C 1
ATOM 723 O O . VAL A 1 92 ? -18.632 -2.848 3.342 1.00 55.47 92 VAL A O 1
ATOM 726 N N . LYS A 1 93 ? -18.756 -0.810 4.265 1.00 49.66 93 LYS A N 1
ATOM 727 C CA . LYS A 1 93 ? -20.178 -0.585 3.951 1.00 49.66 93 LYS A CA 1
ATOM 728 C C . LYS A 1 93 ? -20.469 -0.232 2.480 1.00 49.66 93 LYS A C 1
ATOM 730 O O . LYS A 1 93 ? -21.582 -0.480 2.025 1.00 49.66 93 LYS A O 1
ATOM 735 N N . LYS A 1 94 ? -19.519 0.342 1.736 1.00 47.62 94 LYS A N 1
ATOM 736 C CA . LYS A 1 94 ? -19.693 0.800 0.343 1.00 47.62 94 LYS A CA 1
ATOM 737 C C . LYS A 1 94 ? -19.439 -0.320 -0.672 1.00 47.62 94 LYS A C 1
ATOM 739 O O . LYS A 1 94 ? -20.243 -0.492 -1.584 1.00 47.62 94 LYS A O 1
ATOM 744 N N . GLN A 1 95 ? -18.395 -1.128 -0.471 1.00 47.03 95 GLN A N 1
ATOM 745 C CA . GLN A 1 95 ? -17.985 -2.139 -1.455 1.00 47.03 95 GLN A CA 1
ATOM 746 C C . GLN A 1 95 ? -18.995 -3.296 -1.588 1.00 47.03 95 GLN A C 1
ATOM 748 O O . GLN A 1 95 ? -19.314 -3.723 -2.698 1.00 47.03 95 GLN A O 1
ATOM 753 N N . LYS A 1 96 ? -19.612 -3.735 -0.476 1.00 43.06 96 LYS A N 1
ATOM 754 C CA . LYS A 1 96 ? -20.687 -4.748 -0.504 1.00 43.06 96 LYS A CA 1
ATOM 755 C C . LYS A 1 96 ? -21.905 -4.334 -1.341 1.00 43.06 96 LYS A C 1
ATOM 757 O O . LYS A 1 96 ? -22.678 -5.199 -1.722 1.00 43.06 96 LYS A O 1
ATOM 762 N N . ARG A 1 97 ? -22.102 -3.047 -1.647 1.00 38.69 97 ARG A N 1
ATOM 763 C CA . ARG A 1 97 ? -23.253 -2.585 -2.441 1.00 38.69 97 ARG A CA 1
ATOM 764 C C . ARG A 1 97 ? -23.029 -2.671 -3.958 1.00 38.69 97 ARG A C 1
ATOM 766 O O . ARG A 1 97 ? -24.003 -2.562 -4.694 1.00 38.69 97 ARG A O 1
ATOM 773 N N . SER A 1 98 ? -21.790 -2.870 -4.420 1.00 38.97 98 SER A N 1
ATOM 774 C CA . SER A 1 98 ? -21.469 -2.946 -5.855 1.00 38.97 98 SER A CA 1
ATOM 775 C C . SER A 1 98 ? -21.469 -4.381 -6.400 1.00 38.97 98 SER A C 1
ATOM 777 O O . SER A 1 98 ? -21.911 -4.600 -7.519 1.00 38.97 98 SER A O 1
ATOM 779 N N . TYR A 1 99 ? -21.065 -5.371 -5.592 1.00 42.88 99 TYR A N 1
ATOM 780 C CA . TYR A 1 99 ? -21.025 -6.791 -5.992 1.00 42.88 99 TYR A CA 1
ATOM 781 C C . TYR A 1 99 ? -22.387 -7.520 -5.952 1.00 42.88 99 TYR A C 1
ATOM 783 O O . TYR A 1 99 ? -22.453 -8.696 -6.287 1.00 42.88 99 TYR A O 1
ATOM 791 N N . PHE A 1 100 ? -23.466 -6.846 -5.537 1.00 38.25 100 PHE A N 1
ATOM 792 C CA . PHE A 1 100 ? -24.840 -7.380 -5.524 1.00 38.25 100 PHE A CA 1
ATOM 793 C C . PHE A 1 100 ? -25.762 -6.604 -6.484 1.00 38.25 100 PHE A C 1
ATOM 795 O O . PHE A 1 100 ? -26.859 -6.193 -6.099 1.00 38.25 100 PHE A O 1
ATOM 802 N N . LYS A 1 101 ? -25.312 -6.357 -7.717 1.00 36.06 101 LYS A N 1
ATOM 803 C CA . LYS A 1 101 ? -26.179 -5.897 -8.809 1.00 36.06 101 LYS A CA 1
ATOM 804 C C . LYS A 1 101 ? -26.359 -6.989 -9.845 1.00 36.06 101 LYS A C 1
ATOM 806 O O . LYS A 1 101 ? -25.346 -7.649 -10.154 1.00 36.06 101 LYS A O 1
#